Protein AF-A0A6U3SJL6-F1 (afdb_monomer_lite)

pLDDT: mean 82.09, std 15.85, range [42.62, 98.56]

Organism: NCBI:txid3111310

Sequence (159 aa):
VAAGWRTTNFIEYYFVNDNAKCVENCSIPGTYPEAEAACADLSTMPNGDCWGTEKNMGETPATDMACNADCYITEDIRNNFIALRRPSDGLLYAEYKTGDQTDGNVEFSSPDFNELFNTTEDPWHVNNLYSSADPALIQELHDELLTWFACSGDSCRSS

InterPro domains:
  IPR017850 Alkaline-phosphatase-like, core domain superfamily [SSF53649] (108-157)

Secondary structure (DSSP, 8-state):
--TT--S-EEEEE---S-EEEEEES------TTTS---EEE-SSSS-EEE-EEEESTTSPPPTT-S--EEEEEEE-TT-EEEEEEETTTTEEEEEEE---TTTSPPPTTS-SEEEEEETTT-TT--S--GGGS-HHHHHHHHHHHHHHHH--GGGGS--

Structure (mmCIF, N/CA/C/O backbone):
data_AF-A0A6U3SJL6-F1
#
_entry.id   AF-A0A6U3SJL6-F1
#
loop_
_atom_site.group_PDB
_atom_site.id
_atom_site.type_symbol
_atom_site.label_atom_id
_atom_site.label_alt_id
_atom_site.label_comp_id
_atom_site.label_asym_id
_atom_site.label_entity_id
_atom_site.label_seq_id
_atom_site.pdbx_PDB_ins_code
_atom_site.Cartn_x
_atom_site.Cartn_y
_atom_site.Cartn_z
_atom_site.occupancy
_atom_site.B_iso_or_equiv
_atom_site.auth_seq_id
_atom_site.auth_comp_id
_atom_site.auth_asym_id
_atom_site.auth_atom_id
_atom_site.pdbx_PDB_model_num
ATOM 1 N N . VAL A 1 1 ? -30.523 -10.534 7.085 1.00 47.84 1 VAL A N 1
ATOM 2 C CA . VAL A 1 1 ? -29.113 -10.097 7.190 1.00 47.84 1 VAL A CA 1
ATOM 3 C C . VAL A 1 1 ? -28.272 -11.356 7.101 1.00 47.84 1 VAL A C 1
ATOM 5 O O . VAL A 1 1 ? -28.522 -12.259 7.889 1.00 47.84 1 VAL A O 1
ATOM 8 N N . ALA A 1 2 ? -27.432 -11.511 6.076 1.00 45.00 2 ALA A N 1
ATOM 9 C CA . ALA A 1 2 ? -26.634 -12.727 5.928 1.00 45.00 2 ALA A CA 1
ATOM 10 C C . ALA A 1 2 ? -25.629 -12.802 7.087 1.00 45.00 2 ALA A C 1
ATOM 12 O O . ALA A 1 2 ? -24.788 -11.919 7.227 1.00 45.00 2 ALA A O 1
ATOM 13 N N . ALA A 1 3 ? -25.759 -13.815 7.943 1.00 51.06 3 ALA A N 1
ATOM 14 C CA . ALA A 1 3 ? -24.789 -14.084 8.994 1.00 51.06 3 ALA A CA 1
ATOM 15 C C . ALA A 1 3 ? -23.451 -14.476 8.344 1.00 51.06 3 ALA A C 1
ATOM 17 O O . ALA A 1 3 ? -23.425 -15.412 7.547 1.00 51.06 3 ALA A O 1
ATOM 18 N N . GLY A 1 4 ? -22.363 -13.769 8.668 1.00 63.50 4 GLY A N 1
ATOM 19 C CA . GLY A 1 4 ? -21.001 -14.227 8.360 1.00 63.50 4 GLY A CA 1
ATOM 20 C C . GLY A 1 4 ? -20.218 -13.484 7.272 1.00 63.50 4 GLY A C 1
ATOM 21 O O . GLY A 1 4 ? -19.218 -14.023 6.808 1.00 63.50 4 GLY A O 1
ATOM 22 N N . TRP A 1 5 ? -20.613 -12.275 6.858 1.00 65.44 5 TRP A N 1
ATOM 23 C CA . TRP A 1 5 ? -19.710 -11.431 6.060 1.00 65.44 5 TRP A CA 1
ATOM 24 C C . TRP A 1 5 ? -18.669 -10.774 6.967 1.00 65.44 5 TRP A C 1
ATOM 26 O O . TRP A 1 5 ? -19.023 -10.258 8.026 1.00 65.44 5 TRP A O 1
ATOM 36 N N . ARG A 1 6 ? -17.397 -10.801 6.551 1.00 72.19 6 ARG A N 1
ATOM 37 C CA . ARG A 1 6 ? -16.307 -10.143 7.278 1.00 72.19 6 ARG A CA 1
ATOM 38 C C . ARG A 1 6 ? -16.564 -8.637 7.336 1.00 72.19 6 ARG A C 1
ATOM 40 O O . ARG A 1 6 ? -16.789 -8.008 6.303 1.00 72.19 6 ARG A O 1
ATOM 47 N N . THR A 1 7 ? -16.539 -8.081 8.541 1.00 84.69 7 THR A N 1
ATOM 48 C CA . THR A 1 7 ? -16.663 -6.638 8.806 1.00 84.69 7 THR A CA 1
ATOM 49 C C . THR A 1 7 ? -15.356 -5.899 8.545 1.00 84.69 7 THR A C 1
ATOM 51 O O . THR A 1 7 ? -15.378 -4.712 8.234 1.00 84.69 7 THR A O 1
ATOM 54 N N . THR A 1 8 ? -14.246 -6.633 8.591 1.00 89.00 8 THR A N 1
ATOM 55 C CA . THR A 1 8 ? -12.893 -6.134 8.380 1.00 89.00 8 THR A CA 1
ATOM 56 C C . THR A 1 8 ? -12.162 -7.021 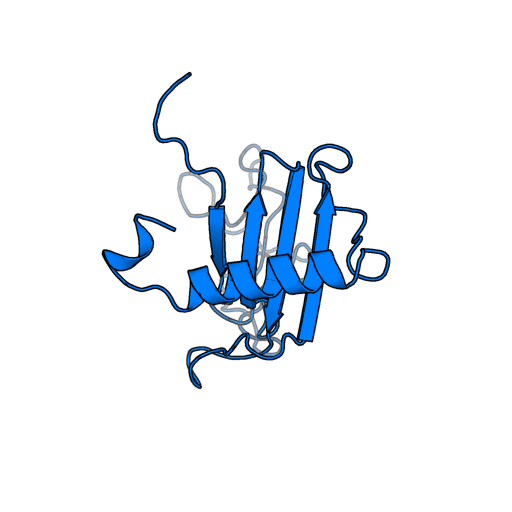7.375 1.00 89.00 8 THR A C 1
ATOM 58 O O . THR A 1 8 ? -12.301 -8.246 7.385 1.00 89.00 8 THR A O 1
ATOM 61 N N . ASN A 1 9 ? -11.385 -6.407 6.485 1.00 91.56 9 ASN A N 1
ATOM 62 C CA . ASN A 1 9 ? -10.509 -7.111 5.556 1.00 91.56 9 ASN A CA 1
ATOM 63 C C . ASN A 1 9 ? -9.068 -6.692 5.825 1.00 91.56 9 ASN A C 1
ATOM 65 O O . ASN A 1 9 ? -8.731 -5.521 5.664 1.00 91.56 9 ASN A O 1
ATOM 69 N N . PHE A 1 10 ? -8.251 -7.663 6.218 1.00 93.56 10 PHE A N 1
ATOM 70 C CA . PHE A 1 10 ? -6.805 -7.527 6.278 1.00 93.56 10 PHE A CA 1
ATOM 71 C C . PHE A 1 10 ? -6.206 -7.728 4.882 1.00 93.56 10 PHE A C 1
ATOM 73 O O . PHE A 1 10 ? -6.645 -8.612 4.139 1.00 93.56 10 PHE A O 1
ATOM 80 N N . ILE A 1 11 ? -5.234 -6.895 4.531 1.00 95.62 11 ILE A N 1
ATOM 81 C CA . ILE A 1 11 ? -4.510 -6.916 3.262 1.00 95.62 11 ILE A CA 1
ATOM 82 C C . ILE A 1 11 ? -3.023 -6.845 3.594 1.00 95.62 11 ILE A C 1
ATOM 84 O O . ILE A 1 11 ? -2.614 -6.058 4.440 1.00 95.62 11 ILE A O 1
ATOM 88 N N . GLU A 1 12 ? -2.229 -7.649 2.906 1.00 95.12 12 GLU A N 1
ATOM 89 C CA . GLU A 1 12 ? -0.781 -7.695 3.050 1.00 95.12 12 GLU A CA 1
ATOM 90 C C . GLU A 1 12 ? -0.165 -7.697 1.658 1.00 95.12 12 GLU A C 1
ATOM 92 O O . GLU A 1 12 ? -0.635 -8.403 0.758 1.00 95.12 12 GLU A O 1
ATOM 97 N N . TYR A 1 13 ? 0.868 -6.883 1.485 1.00 95.12 13 TYR A N 1
ATOM 98 C CA . TYR A 1 13 ? 1.606 -6.772 0.246 1.00 95.12 13 TYR A CA 1
ATOM 99 C C . TYR A 1 13 ? 3.094 -6.618 0.528 1.00 95.12 13 TYR A C 1
ATOM 101 O O . TYR A 1 13 ? 3.500 -5.812 1.367 1.00 95.12 13 TYR A O 1
ATOM 109 N N . TYR A 1 14 ? 3.896 -7.361 -0.224 1.00 94.25 14 TYR A N 1
ATOM 110 C CA . TYR A 1 14 ? 5.342 -7.215 -0.249 1.00 94.25 14 TYR A CA 1
ATOM 111 C C . TYR A 1 14 ? 5.769 -6.918 -1.670 1.00 94.25 14 TYR A C 1
ATOM 113 O O . TYR A 1 14 ? 5.257 -7.536 -2.610 1.00 94.25 14 TYR A O 1
ATOM 121 N N . PHE A 1 15 ? 6.716 -5.998 -1.817 1.00 90.25 15 PHE A N 1
ATOM 122 C CA . PHE A 1 15 ? 7.329 -5.777 -3.112 1.00 90.25 15 PHE A CA 1
ATOM 123 C C . PHE A 1 15 ? 7.965 -7.098 -3.578 1.00 90.25 15 PHE A C 1
ATOM 125 O O . PHE A 1 15 ? 8.508 -7.867 -2.783 1.00 90.25 15 PHE A O 1
ATOM 132 N N . VAL A 1 16 ? 7.866 -7.388 -4.873 1.00 82.44 16 VAL A N 1
ATOM 133 C CA . VAL A 1 16 ? 8.395 -8.643 -5.429 1.00 82.44 16 VAL A CA 1
ATOM 134 C C . VAL A 1 16 ? 9.830 -8.459 -5.908 1.00 82.44 16 VAL A C 1
ATOM 136 O O . VAL A 1 16 ? 10.675 -9.329 -5.711 1.00 82.44 16 VAL A O 1
ATOM 139 N N . ASN A 1 17 ? 10.085 -7.345 -6.592 1.00 78.81 17 ASN A N 1
ATOM 140 C CA . ASN A 1 17 ? 11.402 -6.917 -7.039 1.00 78.81 17 ASN A CA 1
ATOM 141 C C . ASN A 1 17 ? 11.354 -5.427 -7.404 1.00 78.81 17 ASN A C 1
ATOM 143 O O . ASN A 1 17 ? 10.292 -4.940 -7.802 1.00 78.81 17 ASN A O 1
ATOM 147 N N . ASP A 1 18 ? 12.497 -4.745 -7.365 1.00 75.19 18 ASP A N 1
ATOM 148 C CA . ASP A 1 18 ? 12.619 -3.398 -7.919 1.00 75.19 18 ASP A CA 1
ATOM 149 C C . ASP A 1 18 ? 12.204 -3.426 -9.394 1.00 75.19 18 ASP A C 1
ATOM 151 O O . ASP A 1 18 ? 12.762 -4.168 -10.214 1.00 75.19 18 ASP A O 1
ATOM 155 N N . ASN A 1 19 ? 11.197 -2.628 -9.743 1.00 72.31 19 ASN A N 1
ATOM 156 C CA . ASN A 1 19 ? 10.760 -2.510 -11.121 1.00 72.31 19 ASN A CA 1
ATOM 157 C C . ASN A 1 19 ? 10.330 -1.087 -11.474 1.00 72.31 19 ASN A C 1
ATOM 159 O O . ASN A 1 19 ? 9.629 -0.394 -10.737 1.00 72.31 19 ASN A O 1
ATOM 163 N N . ALA A 1 20 ? 10.751 -0.671 -12.662 1.00 76.06 20 ALA A N 1
ATOM 164 C CA . ALA A 1 20 ? 10.279 0.536 -13.314 1.00 76.06 20 ALA A CA 1
ATOM 165 C C . ALA A 1 20 ? 9.544 0.165 -14.599 1.00 76.06 20 ALA A C 1
ATOM 167 O O . ALA A 1 20 ? 9.868 -0.841 -15.241 1.00 76.06 20 ALA A O 1
ATOM 168 N N . LYS A 1 21 ? 8.565 0.982 -14.981 1.00 76.75 21 LYS A N 1
ATOM 169 C CA . LYS A 1 21 ? 7.878 0.900 -16.271 1.00 76.75 21 LYS A CA 1
ATOM 170 C C . LYS A 1 21 ? 8.293 2.073 -17.136 1.00 76.75 21 LYS A C 1
ATOM 172 O O . LYS A 1 21 ? 8.337 3.195 -16.651 1.00 76.75 21 LYS A O 1
ATOM 177 N N . CYS A 1 22 ? 8.571 1.796 -18.403 1.00 77.88 22 CYS A N 1
ATOM 178 C CA . CYS A 1 22 ? 8.917 2.798 -19.410 1.00 77.88 22 CYS A CA 1
ATOM 179 C C . CYS A 1 22 ? 7.836 2.836 -20.484 1.00 77.88 22 CYS A C 1
ATOM 181 O O . CYS A 1 22 ? 7.323 1.777 -20.855 1.00 77.88 22 CYS A O 1
ATOM 183 N N . VAL A 1 23 ? 7.534 4.023 -21.006 1.00 80.81 23 VAL A N 1
ATOM 184 C CA . VAL A 1 23 ? 6.448 4.228 -21.985 1.00 80.81 23 VAL A CA 1
ATOM 185 C C . VAL A 1 23 ? 6.904 4.881 -23.289 1.00 80.81 23 VAL A C 1
ATOM 187 O O . VAL A 1 23 ? 6.140 4.935 -24.248 1.00 80.81 23 VAL A O 1
ATOM 190 N N . GLU A 1 24 ? 8.156 5.341 -23.366 1.00 78.38 24 GLU A N 1
ATOM 191 C CA . GLU A 1 24 ? 8.711 5.973 -24.563 1.00 78.38 24 GLU A CA 1
ATOM 192 C C . GLU A 1 24 ? 9.870 5.180 -25.191 1.00 78.38 24 GLU A C 1
ATOM 194 O O . GLU A 1 24 ? 10.465 4.274 -24.598 1.00 78.38 24 GLU A O 1
ATOM 199 N N . ASN A 1 25 ? 10.209 5.569 -26.428 1.00 77.25 25 ASN A N 1
ATOM 200 C CA . ASN A 1 25 ? 11.260 4.976 -27.259 1.00 77.25 25 ASN A CA 1
ATOM 201 C C . ASN A 1 25 ? 11.087 3.463 -27.450 1.00 77.25 25 ASN A C 1
ATOM 203 O O . ASN A 1 25 ? 11.972 2.659 -27.139 1.00 77.25 25 ASN A O 1
ATOM 207 N N . CYS A 1 26 ? 9.905 3.089 -27.942 1.00 74.44 26 CYS A N 1
ATOM 208 C CA . CYS A 1 26 ? 9.502 1.701 -27.978 1.00 74.44 26 CYS A CA 1
ATOM 209 C C . CYS A 1 26 ? 9.977 0.940 -29.229 1.00 74.44 26 CYS A C 1
ATOM 211 O O . CYS A 1 26 ? 9.786 1.394 -30.358 1.00 74.44 26 CYS A O 1
ATOM 213 N N . SER A 1 27 ? 10.552 -0.250 -29.036 1.00 72.06 27 SER A N 1
ATOM 214 C CA . SER A 1 27 ? 10.701 -1.263 -30.080 1.00 72.06 27 SER A CA 1
ATOM 215 C C . SER A 1 27 ? 9.467 -2.170 -30.071 1.00 72.06 27 SER A C 1
ATOM 217 O O . SER A 1 27 ? 9.029 -2.609 -29.014 1.00 72.06 27 SER A O 1
ATOM 219 N N . ILE A 1 28 ? 8.853 -2.402 -31.235 1.00 63.84 28 ILE A N 1
ATOM 220 C CA . ILE A 1 28 ? 7.603 -3.173 -31.340 1.00 63.84 28 ILE A CA 1
ATOM 221 C C . ILE A 1 28 ? 7.846 -4.615 -30.851 1.00 63.84 28 ILE A C 1
ATOM 223 O O . ILE A 1 28 ? 8.586 -5.345 -31.520 1.00 63.84 28 ILE A O 1
ATOM 227 N N . PRO A 1 29 ? 7.225 -5.062 -29.744 1.00 59.00 29 PRO A N 1
ATOM 228 C CA . PRO A 1 29 ? 7.390 -6.416 -29.233 1.00 59.00 29 PRO A CA 1
ATOM 229 C C . PRO A 1 29 ? 6.261 -7.284 -29.761 1.00 59.00 29 PRO A C 1
ATOM 231 O O . PRO A 1 29 ? 5.098 -7.063 -29.424 1.00 59.00 29 PRO A O 1
ATOM 234 N N . GLY A 1 30 ? 6.616 -8.296 -30.550 1.00 60.75 30 GLY A N 1
ATOM 235 C CA . GLY A 1 30 ? 5.670 -9.322 -30.967 1.00 60.75 30 GLY A CA 1
ATOM 236 C C . GLY A 1 30 ? 4.425 -8.763 -31.661 1.00 60.75 30 GLY A C 1
ATOM 237 O O . GLY A 1 30 ? 4.335 -7.604 -32.061 1.00 60.75 30 GLY A O 1
ATOM 238 N N . THR A 1 31 ? 3.444 -9.618 -31.882 1.00 69.56 31 THR A N 1
ATOM 239 C CA . THR A 1 31 ? 2.134 -9.223 -32.393 1.00 69.56 31 THR A CA 1
ATOM 240 C C . THR A 1 31 ? 1.158 -10.190 -31.764 1.00 69.56 31 THR A C 1
ATOM 242 O O . THR A 1 31 ? 1.350 -11.395 -31.878 1.00 69.56 31 THR A O 1
ATOM 245 N N . TYR A 1 32 ? 0.188 -9.680 -31.014 1.00 66.25 32 TYR A N 1
ATOM 246 C CA . TYR A 1 32 ? -0.851 -10.532 -30.447 1.00 66.25 32 TYR A CA 1
ATOM 247 C C . TYR A 1 32 ? -1.830 -10.924 -31.566 1.00 66.25 32 TYR A C 1
ATOM 249 O O . TYR A 1 32 ? -2.238 -10.041 -32.320 1.00 66.25 32 TYR A O 1
ATOM 257 N N . PRO A 1 33 ? -2.286 -12.188 -31.647 1.00 76.62 33 PRO A N 1
ATOM 258 C CA . PRO A 1 33 ? -2.077 -13.285 -30.695 1.00 76.62 33 PRO A CA 1
ATOM 259 C C . PRO A 1 33 ? -0.849 -14.172 -30.960 1.00 76.62 33 PRO A C 1
ATOM 261 O O . PRO A 1 33 ? -0.664 -15.161 -30.253 1.00 76.62 33 PRO A O 1
ATOM 264 N N . GLU A 1 34 ? -0.031 -13.883 -31.971 1.00 77.31 34 GLU A N 1
ATOM 265 C CA . GLU A 1 34 ? 1.094 -14.734 -32.382 1.00 77.31 34 GLU A CA 1
ATOM 266 C C . GLU A 1 34 ? 2.272 -14.740 -31.392 1.00 77.31 34 GLU A C 1
ATOM 268 O O . GLU A 1 34 ? 3.021 -15.717 -31.334 1.00 77.31 34 GLU A O 1
ATOM 273 N N . ALA A 1 35 ? 2.437 -13.671 -30.613 1.00 71.38 35 ALA A N 1
ATOM 274 C CA . ALA A 1 35 ? 3.428 -13.528 -29.555 1.00 71.38 35 ALA A CA 1
ATOM 275 C C . ALA A 1 35 ? 2.920 -12.586 -28.452 1.00 71.38 35 ALA A C 1
ATOM 277 O O . ALA A 1 35 ? 2.006 -11.787 -28.670 1.00 71.38 35 ALA A O 1
ATOM 278 N N . GLU A 1 36 ? 3.531 -12.660 -27.267 1.00 65.00 36 GLU A N 1
ATOM 279 C CA . GLU A 1 36 ? 3.291 -11.670 -26.219 1.00 65.00 36 GLU A CA 1
ATOM 280 C C . GLU A 1 36 ? 3.667 -10.281 -26.734 1.00 65.00 36 GLU A C 1
ATOM 282 O O . GLU A 1 36 ? 4.787 -10.040 -27.183 1.00 65.00 36 GLU A O 1
ATOM 287 N N . ALA A 1 37 ? 2.701 -9.373 -26.671 1.00 66.56 37 ALA A N 1
ATOM 288 C CA . ALA A 1 37 ? 2.925 -7.966 -26.898 1.00 66.56 37 ALA A CA 1
ATOM 289 C C . ALA A 1 37 ? 2.797 -7.287 -25.545 1.00 66.56 37 ALA A C 1
ATOM 291 O O . ALA A 1 37 ? 1.727 -7.310 -24.937 1.00 66.56 37 ALA A O 1
ATOM 292 N N . ALA A 1 38 ? 3.891 -6.718 -25.051 1.00 73.31 38 ALA A N 1
ATOM 293 C CA . ALA A 1 38 ? 3.904 -5.933 -23.824 1.00 73.31 38 ALA A CA 1
ATOM 294 C C . ALA A 1 38 ? 3.216 -4.576 -24.062 1.00 73.31 38 ALA A C 1
ATOM 296 O O . ALA A 1 38 ? 3.832 -3.537 -23.877 1.00 73.31 38 ALA A O 1
ATOM 297 N N . CYS A 1 39 ? 1.973 -4.574 -24.551 1.00 73.50 39 CYS A N 1
ATOM 298 C CA . CYS A 1 39 ? 1.272 -3.392 -25.039 1.00 73.50 39 CYS A CA 1
ATOM 299 C C . CYS A 1 39 ? -0.185 -3.351 -24.584 1.00 73.50 39 CYS A C 1
ATOM 301 O O . CYS A 1 39 ? -0.849 -4.384 -24.512 1.00 73.50 39 CYS A O 1
ATOM 303 N N . ALA A 1 40 ? -0.662 -2.151 -24.241 1.00 75.12 40 ALA A N 1
ATOM 304 C CA . ALA A 1 40 ? -2.024 -1.917 -23.775 1.00 75.12 40 ALA A CA 1
ATOM 305 C C . ALA A 1 40 ? -3.033 -1.840 -24.928 1.00 75.12 40 ALA A C 1
ATOM 307 O O . ALA A 1 40 ? -4.180 -2.253 -24.747 1.00 75.12 40 ALA A O 1
ATOM 308 N N . ASP A 1 41 ? -2.620 -1.363 -26.107 1.00 74.38 41 ASP A N 1
ATOM 309 C CA . ASP A 1 41 ? -3.463 -1.349 -27.299 1.00 74.38 41 ASP A CA 1
ATOM 310 C C . ASP A 1 41 ? -3.111 -2.509 -28.240 1.00 74.38 41 ASP A C 1
ATOM 312 O O . ASP A 1 41 ? -2.131 -2.487 -28.983 1.00 74.38 41 ASP A O 1
ATOM 316 N N . LEU A 1 42 ? -3.963 -3.535 -28.224 1.00 75.06 42 LEU A N 1
ATOM 317 C CA . LEU A 1 42 ? -3.880 -4.695 -29.120 1.00 75.06 42 LEU A CA 1
ATOM 318 C C . LEU A 1 42 ? -4.753 -4.534 -30.381 1.00 75.06 42 LEU A C 1
ATOM 320 O O . LEU A 1 42 ? -4.933 -5.490 -31.133 1.00 75.06 42 LEU A O 1
ATOM 324 N N . SER A 1 43 ? -5.383 -3.369 -30.574 1.00 71.06 43 SER A N 1
ATOM 325 C CA . SER A 1 43 ? -6.336 -3.120 -31.667 1.00 71.06 43 SER A CA 1
ATOM 326 C C . SER A 1 43 ? -5.698 -2.497 -32.912 1.00 71.06 43 SER A C 1
ATOM 328 O O . SER A 1 43 ? -6.321 -2.460 -33.978 1.00 71.06 43 SER A O 1
ATOM 330 N N . THR A 1 44 ? -4.451 -2.040 -32.798 1.00 68.31 44 THR A N 1
ATOM 331 C CA . THR A 1 44 ? -3.645 -1.469 -33.878 1.00 68.31 44 THR A CA 1
ATOM 332 C C . THR A 1 44 ? -2.562 -2.452 -34.331 1.00 68.31 44 THR A C 1
ATOM 334 O O . THR A 1 44 ? -2.097 -3.280 -33.559 1.00 68.31 44 THR A O 1
ATOM 337 N N . MET A 1 45 ? -2.193 -2.413 -35.618 1.00 64.50 45 MET A N 1
ATOM 338 C CA . MET A 1 45 ? -1.132 -3.259 -36.184 1.00 64.50 45 MET A CA 1
ATOM 339 C C . MET A 1 45 ? 0.013 -2.381 -36.706 1.00 64.50 45 MET A C 1
ATOM 341 O O . MET A 1 45 ? -0.206 -1.642 -37.674 1.00 64.50 45 MET A O 1
ATOM 345 N N . PRO A 1 46 ? 1.231 -2.484 -36.141 1.00 65.12 46 PRO A N 1
ATOM 346 C CA . PRO A 1 46 ? 1.583 -3.258 -34.939 1.00 65.12 46 PRO A CA 1
ATOM 347 C C . PRO A 1 46 ? 0.928 -2.695 -33.660 1.00 65.12 46 PRO A C 1
ATOM 349 O O . PRO A 1 46 ? 0.558 -1.523 -33.654 1.00 65.12 46 PRO A O 1
ATOM 352 N N . ASN A 1 47 ? 0.806 -3.530 -32.615 1.00 70.25 47 ASN A N 1
ATOM 353 C CA . ASN A 1 47 ? 0.230 -3.161 -31.311 1.00 70.25 47 ASN A CA 1
ATOM 354 C C . ASN A 1 47 ? 0.830 -1.844 -30.776 1.00 70.25 47 ASN A C 1
ATOM 356 O O . ASN A 1 47 ? 2.034 -1.612 -30.914 1.00 70.25 47 ASN A O 1
ATOM 360 N N . GLY A 1 48 ? -0.007 -0.996 -30.174 1.00 70.19 48 GLY A N 1
ATOM 361 C CA . GLY A 1 48 ? 0.330 0.341 -29.672 1.00 70.19 48 GLY A CA 1
ATOM 362 C C . GLY A 1 48 ? 0.328 0.442 -28.142 1.00 70.19 48 GLY A C 1
ATOM 363 O O . GLY A 1 48 ? -0.111 -0.470 -27.446 1.00 70.19 48 GLY A O 1
ATOM 364 N N . ASP A 1 49 ? 0.815 1.564 -27.606 1.00 74.56 49 ASP A N 1
ATOM 365 C CA . ASP A 1 49 ? 0.868 1.845 -26.159 1.00 74.56 49 ASP A CA 1
ATOM 366 C C . ASP A 1 49 ? 1.605 0.757 -25.356 1.00 74.56 49 ASP A C 1
ATOM 368 O O . ASP A 1 49 ? 1.055 0.097 -24.468 1.00 74.56 49 ASP A O 1
ATOM 372 N N . CYS A 1 50 ? 2.865 0.526 -25.729 1.00 74.25 50 CYS A N 1
ATOM 373 C CA . CYS A 1 50 ? 3.705 -0.510 -25.144 1.00 74.25 50 CYS A CA 1
ATOM 374 C C . CYS A 1 50 ? 4.367 -0.101 -23.820 1.00 74.25 50 CYS A C 1
ATOM 376 O O . CYS A 1 50 ? 4.559 1.077 -23.536 1.00 74.25 50 CYS A O 1
ATOM 378 N N . TRP A 1 51 ? 4.731 -1.102 -23.020 1.00 74.38 51 TRP A N 1
ATOM 379 C CA . TRP A 1 51 ? 5.402 -0.978 -21.734 1.00 74.38 51 TRP A CA 1
ATOM 380 C C . TRP A 1 51 ? 6.735 -1.711 -21.770 1.00 74.38 51 TRP A C 1
ATOM 382 O O . TRP A 1 51 ? 6.801 -2.912 -22.035 1.00 74.38 51 TRP A O 1
ATOM 392 N N . GLY A 1 52 ? 7.802 -0.998 -21.438 1.00 70.25 52 GLY A N 1
ATOM 393 C CA . GLY A 1 52 ? 9.088 -1.588 -21.092 1.00 70.25 52 GLY A CA 1
ATOM 394 C C . GLY A 1 52 ? 9.219 -1.822 -19.591 1.00 70.25 52 GLY A C 1
ATOM 395 O O . GLY A 1 52 ? 8.459 -1.277 -18.792 1.00 70.25 52 GLY A O 1
ATOM 396 N N . THR A 1 53 ? 10.224 -2.598 -19.201 1.00 59.78 53 THR A N 1
ATOM 397 C CA . THR A 1 53 ? 10.731 -2.656 -17.833 1.00 59.78 53 THR A CA 1
ATOM 398 C C . THR A 1 53 ? 12.199 -2.271 -17.869 1.00 59.78 53 THR A C 1
ATOM 400 O O . THR A 1 53 ? 12.920 -2.718 -18.753 1.00 59.78 53 THR A O 1
ATOM 403 N N . GLU A 1 54 ? 12.688 -1.486 -16.921 1.00 57.19 54 GLU A N 1
ATOM 404 C CA . GLU A 1 54 ? 14.123 -1.538 -16.646 1.00 57.19 54 GLU A CA 1
ATOM 405 C C . GLU A 1 54 ? 14.355 -2.744 -15.745 1.00 57.19 54 GLU A C 1
ATOM 407 O O . GLU A 1 54 ? 13.726 -2.874 -14.692 1.00 57.19 54 GLU A O 1
ATOM 412 N N . LYS A 1 55 ? 15.221 -3.667 -16.170 1.00 51.25 55 LYS A N 1
ATOM 413 C CA . LYS A 1 55 ? 15.702 -4.697 -15.258 1.00 51.25 55 LYS A CA 1
ATOM 414 C C . LYS A 1 55 ? 16.732 -4.016 -14.368 1.00 51.25 55 LYS A C 1
ATOM 416 O O . LYS A 1 55 ? 17.844 -3.820 -14.827 1.00 51.25 55 LYS A O 1
ATOM 421 N N . ASN A 1 56 ? 16.353 -3.698 -13.130 1.00 50.84 56 ASN A N 1
ATOM 422 C CA . ASN A 1 56 ? 17.175 -3.014 -12.127 1.00 50.84 56 ASN A CA 1
ATOM 423 C C . ASN A 1 56 ? 17.500 -1.560 -12.520 1.00 50.84 56 ASN A C 1
ATOM 425 O O . ASN A 1 56 ? 17.954 -1.308 -13.631 1.00 50.84 56 ASN A O 1
ATOM 429 N N . MET A 1 57 ? 17.297 -0.603 -11.606 1.00 51.06 57 MET A N 1
ATOM 430 C CA . MET A 1 57 ? 17.589 0.833 -11.784 1.00 51.06 57 MET A CA 1
ATOM 431 C C . MET A 1 57 ? 19.074 1.099 -12.137 1.00 51.06 57 MET A C 1
ATOM 433 O O . MET A 1 57 ? 19.860 1.520 -11.288 1.00 51.06 57 MET A O 1
ATOM 437 N N . GLY A 1 58 ? 19.489 0.824 -13.377 1.00 48.25 58 GLY A N 1
ATOM 438 C CA . GLY A 1 58 ? 20.874 0.938 -13.840 1.00 48.25 58 GLY A CA 1
ATOM 439 C C . GLY A 1 58 ? 21.455 -0.258 -14.606 1.00 48.25 58 GLY A C 1
ATOM 440 O O . GLY A 1 58 ? 22.600 -0.150 -15.048 1.00 48.25 58 GLY A O 1
ATOM 441 N N . GLU A 1 59 ? 20.731 -1.364 -14.817 1.00 45.59 59 GLU A N 1
ATOM 442 C CA . GLU A 1 59 ? 21.161 -2.409 -15.761 1.00 45.59 59 GLU A CA 1
ATOM 443 C C . GLU A 1 59 ? 20.355 -2.319 -17.061 1.00 45.59 59 GLU A C 1
ATOM 445 O O . GLU A 1 59 ? 19.148 -2.090 -17.079 1.00 45.59 59 GLU A O 1
ATOM 450 N N . THR A 1 60 ? 21.056 -2.438 -18.190 1.00 44.38 60 THR A N 1
ATOM 451 C CA . THR A 1 60 ? 20.443 -2.320 -19.515 1.00 44.38 60 THR A CA 1
ATOM 452 C C . THR A 1 60 ? 19.331 -3.365 -19.651 1.00 44.38 60 THR A C 1
ATOM 454 O O . THR A 1 60 ? 19.582 -4.532 -19.329 1.00 44.38 60 THR A O 1
ATOM 457 N N . PRO A 1 61 ? 18.129 -2.987 -20.133 1.00 45.53 61 PRO A N 1
ATOM 458 C CA . PRO A 1 61 ? 17.044 -3.932 -20.337 1.00 45.53 61 PRO A CA 1
ATOM 459 C C . PRO A 1 61 ? 17.531 -5.127 -21.157 1.00 45.53 61 PRO A C 1
ATOM 461 O O . PRO A 1 61 ? 18.350 -4.967 -22.071 1.00 45.53 61 PRO A O 1
ATOM 464 N N . ALA A 1 62 ? 17.038 -6.324 -20.829 1.00 42.62 62 ALA A N 1
ATOM 465 C CA . ALA A 1 62 ? 17.240 -7.477 -21.692 1.00 42.62 62 ALA A CA 1
ATOM 466 C C . ALA A 1 62 ? 16.846 -7.088 -23.131 1.00 42.62 62 ALA A C 1
ATOM 468 O O . ALA A 1 62 ? 15.978 -6.253 -23.370 1.00 42.62 62 ALA A O 1
ATOM 469 N N . THR A 1 63 ? 17.584 -7.580 -24.115 1.00 45.91 63 THR A N 1
ATOM 470 C CA . THR A 1 63 ? 17.568 -7.096 -25.507 1.00 45.91 63 THR A CA 1
ATOM 471 C C . THR A 1 63 ? 16.242 -7.319 -26.269 1.00 45.91 63 THR A C 1
ATOM 473 O O . THR A 1 63 ? 16.220 -7.245 -27.493 1.00 45.91 63 THR A O 1
ATOM 476 N N . ASP A 1 64 ? 15.156 -7.612 -25.561 1.00 50.97 64 ASP A N 1
ATOM 477 C CA . ASP A 1 64 ? 13.789 -7.914 -25.986 1.00 50.97 64 ASP A CA 1
ATOM 478 C C . ASP A 1 64 ? 12.746 -6.892 -25.470 1.00 50.97 64 ASP A C 1
ATOM 480 O O . ASP A 1 64 ? 11.542 -7.092 -25.628 1.00 50.97 64 ASP A O 1
ATOM 484 N N . MET A 1 65 ? 13.189 -5.786 -24.864 1.00 60.56 65 MET A N 1
ATOM 485 C CA . MET A 1 65 ? 12.320 -4.851 -24.142 1.00 60.56 65 MET A CA 1
ATOM 486 C C . MET A 1 65 ? 11.644 -3.795 -25.025 1.00 60.56 65 MET A C 1
ATOM 488 O O . MET A 1 65 ? 12.266 -3.113 -25.843 1.00 60.56 65 MET A O 1
ATOM 492 N N . ALA A 1 66 ? 10.342 -3.633 -24.784 1.00 66.44 66 ALA A N 1
ATOM 493 C CA . ALA A 1 66 ? 9.435 -2.844 -25.597 1.00 66.44 66 ALA A CA 1
ATOM 494 C C . ALA A 1 66 ? 9.680 -1.344 -25.572 1.00 66.44 66 ALA A C 1
ATOM 496 O O . ALA A 1 66 ? 9.459 -0.749 -26.601 1.00 66.44 66 ALA A O 1
ATOM 497 N N . CYS A 1 67 ? 10.091 -0.737 -24.457 1.00 75.75 67 CYS A N 1
ATOM 498 C CA . CYS A 1 67 ? 10.270 0.714 -24.279 1.00 75.75 67 CYS A CA 1
ATOM 499 C C . CYS A 1 67 ? 11.414 0.973 -23.288 1.00 75.75 67 CYS A C 1
ATOM 501 O O . CYS A 1 67 ? 11.676 0.124 -22.435 1.00 75.75 67 CYS A O 1
ATOM 503 N N . ASN A 1 68 ? 12.116 2.105 -23.392 1.00 77.25 68 ASN A N 1
ATOM 504 C CA . ASN A 1 68 ? 13.299 2.385 -22.556 1.00 77.25 68 ASN A CA 1
ATOM 505 C C . ASN A 1 68 ? 13.530 3.872 -22.225 1.00 77.25 68 ASN A C 1
ATOM 507 O O . ASN A 1 68 ? 14.597 4.229 -21.730 1.00 77.25 68 ASN A O 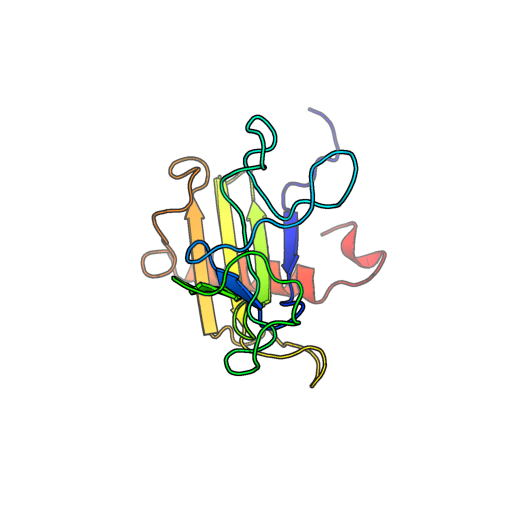1
ATOM 511 N N . ALA A 1 69 ? 12.564 4.739 -22.520 1.00 77.62 69 ALA A N 1
ATOM 512 C CA . ALA A 1 69 ? 12.571 6.137 -22.109 1.00 77.62 69 ALA A CA 1
ATOM 513 C C . ALA A 1 69 ? 11.295 6.465 -21.321 1.00 77.62 69 ALA A C 1
ATOM 515 O O . ALA A 1 69 ? 10.329 5.698 -21.349 1.00 77.62 69 ALA A O 1
ATOM 516 N N . ASP A 1 70 ? 11.323 7.600 -20.617 1.00 81.62 70 ASP A N 1
ATOM 517 C CA . ASP A 1 70 ? 10.262 8.048 -19.706 1.00 81.62 70 ASP A CA 1
ATOM 518 C C . ASP A 1 70 ? 9.843 6.948 -18.718 1.00 81.62 70 ASP A C 1
ATOM 520 O O . ASP A 1 70 ? 8.718 6.445 -18.711 1.00 81.62 70 ASP A O 1
ATOM 524 N N . CYS A 1 71 ? 10.824 6.487 -17.944 1.00 79.81 71 CYS A N 1
ATOM 525 C CA . CYS A 1 71 ? 10.637 5.410 -16.989 1.00 79.81 71 CYS A CA 1
ATOM 526 C C . CYS A 1 71 ? 10.242 5.962 -15.617 1.00 79.81 71 CYS A C 1
ATOM 528 O O . CYS A 1 71 ? 10.837 6.925 -15.127 1.00 79.81 71 CYS A O 1
ATOM 530 N N . TYR A 1 72 ? 9.287 5.309 -14.964 1.00 78.75 72 TYR A N 1
ATOM 531 C CA . TYR A 1 72 ? 8.904 5.591 -13.586 1.00 78.75 72 TYR A CA 1
ATOM 532 C C . TYR A 1 72 ? 8.913 4.308 -12.758 1.00 78.75 72 TYR A C 1
ATOM 534 O O . TYR A 1 72 ? 8.547 3.232 -13.232 1.00 78.75 72 TYR A O 1
ATOM 542 N N . ILE A 1 73 ? 9.360 4.425 -11.509 1.00 79.81 73 ILE A N 1
ATOM 543 C CA . ILE A 1 73 ? 9.410 3.306 -10.565 1.00 79.81 73 ILE A CA 1
ATOM 544 C C . ILE A 1 73 ? 7.972 2.927 -10.213 1.00 79.81 73 ILE A C 1
ATOM 546 O O . ILE A 1 73 ? 7.200 3.777 -9.765 1.00 79.81 73 ILE A O 1
ATOM 550 N N . THR A 1 74 ? 7.612 1.667 -10.437 1.00 78.88 74 THR A N 1
ATOM 551 C CA . THR A 1 74 ? 6.320 1.113 -10.017 1.00 78.88 74 THR A CA 1
ATOM 552 C C . THR A 1 74 ? 6.430 0.352 -8.711 1.00 78.88 74 THR A C 1
ATOM 554 O O . THR A 1 74 ? 5.468 0.341 -7.949 1.00 78.88 74 THR A O 1
ATOM 557 N N . GLU A 1 75 ? 7.591 -0.238 -8.428 1.00 82.81 75 GLU A N 1
ATOM 558 C CA . GLU A 1 75 ? 7.867 -0.923 -7.170 1.00 82.81 75 GLU A CA 1
ATOM 559 C C . GLU A 1 75 ? 9.322 -0.746 -6.762 1.00 82.81 75 GLU A C 1
ATOM 561 O O . GLU A 1 75 ? 10.229 -0.799 -7.594 1.00 82.81 75 GLU A O 1
ATOM 566 N N . ASP A 1 76 ? 9.519 -0.583 -5.462 1.00 87.06 76 ASP A N 1
ATOM 567 C CA . ASP A 1 76 ? 10.811 -0.685 -4.806 1.00 87.06 76 ASP A CA 1
ATOM 568 C C . ASP A 1 76 ? 10.623 -1.203 -3.375 1.00 87.06 76 ASP A C 1
ATOM 570 O O . ASP A 1 76 ? 9.494 -1.434 -2.927 1.00 87.06 76 ASP A O 1
ATOM 574 N N . ILE A 1 77 ? 11.730 -1.330 -2.643 1.00 92.06 77 ILE A N 1
ATOM 575 C CA . ILE A 1 77 ? 11.771 -1.812 -1.256 1.00 92.06 77 ILE A CA 1
ATOM 576 C C . ILE A 1 77 ? 10.872 -1.058 -0.259 1.00 92.06 77 ILE A C 1
ATOM 578 O O . ILE A 1 77 ? 10.739 -1.500 0.878 1.00 92.06 77 ILE A O 1
ATOM 582 N N . ARG A 1 78 ? 10.284 0.087 -0.621 1.00 92.88 78 ARG A N 1
ATOM 583 C CA . ARG A 1 78 ? 9.357 0.872 0.213 1.00 92.88 78 ARG A CA 1
ATOM 584 C C . ARG A 1 78 ? 7.895 0.481 -0.004 1.00 92.88 78 ARG A C 1
ATOM 586 O O . ARG A 1 78 ? 7.048 0.879 0.789 1.00 92.88 78 ARG A O 1
ATOM 593 N N . ASN A 1 79 ? 7.589 -0.288 -1.051 1.00 91.81 79 ASN A N 1
ATOM 594 C CA . ASN A 1 79 ? 6.230 -0.689 -1.413 1.00 91.81 79 ASN A CA 1
ATOM 595 C C . ASN A 1 79 ? 5.778 -1.976 -0.697 1.00 91.81 79 ASN A C 1
ATOM 597 O O . ASN A 1 79 ? 5.099 -2.807 -1.289 1.00 91.81 79 ASN A O 1
ATOM 601 N N . ASN A 1 80 ? 6.165 -2.170 0.567 1.00 95.94 80 ASN A N 1
ATOM 602 C CA . ASN A 1 80 ? 5.562 -3.200 1.415 1.00 95.94 80 ASN A CA 1
ATOM 603 C C . ASN A 1 80 ? 4.538 -2.542 2.324 1.00 95.94 80 ASN A C 1
ATOM 605 O O . ASN A 1 80 ? 4.843 -1.513 2.934 1.00 95.94 80 AS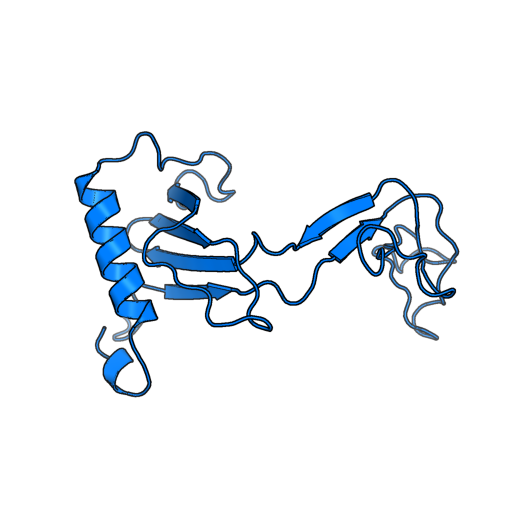N A O 1
ATOM 609 N N . PHE A 1 81 ? 3.366 -3.151 2.471 1.00 97.56 81 PHE A N 1
ATOM 610 C CA . PHE A 1 81 ? 2.358 -2.652 3.392 1.00 97.56 81 PHE A CA 1
ATOM 611 C C . PHE A 1 81 ? 1.494 -3.750 3.997 1.00 97.56 81 PHE A C 1
ATOM 613 O O . PHE A 1 81 ? 1.239 -4.795 3.397 1.00 97.56 81 PHE A O 1
ATOM 620 N N . ILE A 1 82 ? 0.969 -3.438 5.174 1.00 97.88 82 ILE A N 1
ATOM 621 C CA . ILE A 1 82 ? -0.216 -4.084 5.727 1.00 97.88 82 ILE A CA 1
ATOM 622 C C . ILE A 1 82 ? -1.342 -3.060 5.793 1.00 97.88 82 ILE A C 1
ATOM 624 O O . ILE A 1 82 ? -1.106 -1.874 6.020 1.00 97.88 82 ILE A O 1
ATOM 628 N N . ALA A 1 83 ? -2.575 -3.497 5.558 1.00 98.06 83 ALA A N 1
ATOM 629 C CA . ALA A 1 83 ? -3.725 -2.610 5.562 1.00 98.06 83 ALA A CA 1
ATOM 630 C C . ALA A 1 83 ? -4.988 -3.261 6.122 1.00 98.06 83 ALA A C 1
ATOM 632 O O . ALA A 1 83 ? -5.206 -4.473 6.051 1.00 98.06 83 ALA A O 1
ATOM 633 N N . LEU A 1 84 ? -5.850 -2.399 6.647 1.00 96.38 84 LEU A N 1
ATOM 634 C CA . LEU A 1 84 ? -7.145 -2.706 7.214 1.00 96.38 84 LEU A CA 1
ATOM 635 C C . LEU A 1 84 ? -8.227 -1.959 6.435 1.00 96.38 84 LEU A C 1
ATOM 637 O O . LEU A 1 84 ? -8.242 -0.729 6.398 1.00 96.38 84 LEU A O 1
ATOM 641 N N . ARG A 1 85 ? -9.181 -2.687 5.855 1.00 95.81 85 ARG A N 1
ATOM 642 C CA . ARG A 1 85 ? -10.397 -2.093 5.287 1.00 95.81 85 ARG A CA 1
ATOM 643 C C . ARG A 1 85 ? -11.603 -2.445 6.148 1.00 95.81 85 ARG A C 1
ATOM 645 O O . ARG A 1 85 ? -11.937 -3.625 6.264 1.00 95.81 85 ARG A O 1
ATOM 652 N N . ARG A 1 86 ? -12.292 -1.424 6.668 1.00 93.81 86 ARG A N 1
ATOM 653 C CA . ARG A 1 86 ? -13.522 -1.516 7.477 1.00 93.81 86 ARG A CA 1
ATOM 654 C C . ARG A 1 86 ? -14.700 -0.893 6.717 1.00 93.81 86 ARG A C 1
ATOM 656 O O . ARG A 1 86 ? -14.991 0.291 6.894 1.00 93.81 86 ARG A O 1
ATOM 663 N N . PRO A 1 87 ? -15.402 -1.652 5.847 1.00 90.25 87 PRO A N 1
ATOM 664 C CA . PRO A 1 87 ? -16.482 -1.108 5.026 1.00 90.25 87 PRO A CA 1
ATOM 665 C C . PRO A 1 87 ? -17.660 -0.538 5.820 1.00 90.25 87 PRO A C 1
ATOM 667 O O . PRO A 1 87 ? -18.336 0.349 5.312 1.00 90.25 87 PRO A O 1
ATOM 670 N N . SER A 1 88 ? -17.917 -1.024 7.041 1.00 88.31 88 SER A N 1
ATOM 671 C CA . SER A 1 88 ? -18.979 -0.478 7.903 1.00 88.31 88 SER A CA 1
ATOM 672 C C . SER A 1 88 ? -18.747 0.987 8.258 1.00 88.31 88 SER A C 1
ATOM 674 O O . SER A 1 88 ? -19.707 1.746 8.370 1.00 88.31 88 SER A O 1
ATOM 676 N N . ASP A 1 89 ? -17.477 1.365 8.382 1.00 90.75 89 ASP A N 1
ATOM 677 C CA . ASP A 1 89 ? -17.042 2.685 8.837 1.00 90.75 89 ASP A CA 1
ATOM 678 C C . ASP A 1 89 ? -16.514 3.518 7.662 1.00 90.75 89 ASP A C 1
ATOM 680 O O . ASP A 1 89 ? -16.142 4.677 7.816 1.00 90.75 89 ASP A O 1
ATOM 684 N N . GLY A 1 90 ? -16.468 2.917 6.468 1.00 95.00 90 GLY A N 1
ATOM 685 C CA . GLY A 1 90 ? -15.892 3.513 5.275 1.00 95.00 90 GLY A CA 1
ATOM 686 C C . GLY A 1 90 ? -14.375 3.666 5.336 1.00 95.00 90 GLY A C 1
ATOM 687 O O . GLY A 1 90 ? -13.842 4.383 4.504 1.00 95.00 90 GLY A O 1
ATOM 688 N N . LEU A 1 91 ? -13.661 3.026 6.262 1.00 97.12 91 LEU A N 1
ATOM 689 C CA . LEU A 1 91 ? -12.234 3.286 6.470 1.00 97.12 91 LEU A CA 1
ATOM 690 C C . LEU A 1 91 ? -11.324 2.326 5.695 1.00 97.12 91 LEU A C 1
ATOM 692 O O . LEU A 1 91 ? -11.594 1.124 5.595 1.00 97.12 91 LEU A O 1
ATOM 696 N N . LEU A 1 92 ? -10.218 2.871 5.194 1.00 98.00 92 LEU A N 1
ATOM 697 C CA . LEU A 1 92 ? -9.031 2.140 4.754 1.00 98.00 92 LEU A CA 1
ATOM 698 C C . LEU A 1 92 ? -7.817 2.739 5.464 1.00 98.00 92 LEU A C 1
ATOM 700 O O . LEU A 1 92 ? -7.553 3.927 5.303 1.00 98.00 92 LEU A O 1
ATOM 704 N N . TYR A 1 93 ? -7.101 1.924 6.229 1.00 98.38 93 TYR A N 1
ATOM 705 C CA . TYR A 1 93 ? -5.881 2.299 6.936 1.00 98.38 93 TYR A CA 1
ATOM 706 C C . TYR A 1 93 ? -4.729 1.410 6.476 1.00 98.38 93 TYR A C 1
ATOM 708 O O . TYR A 1 93 ? -4.908 0.197 6.418 1.00 98.38 93 TYR A O 1
ATOM 716 N N . ALA A 1 94 ? -3.580 1.986 6.134 1.00 98.50 94 ALA A N 1
ATOM 717 C CA . ALA A 1 94 ? -2.414 1.253 5.652 1.00 98.50 94 ALA A CA 1
ATOM 718 C C . ALA A 1 94 ? -1.128 1.734 6.327 1.00 98.50 94 ALA A C 1
ATOM 720 O O . ALA A 1 94 ? -0.956 2.925 6.593 1.00 98.50 94 ALA A O 1
ATOM 721 N N . GLU A 1 95 ? -0.219 0.795 6.560 1.00 98.56 95 GLU A N 1
ATOM 722 C CA . GLU A 1 95 ? 1.093 1.008 7.159 1.00 98.56 95 GLU A CA 1
ATOM 723 C C . GLU A 1 95 ? 2.168 0.473 6.226 1.00 98.56 95 GLU A C 1
ATOM 725 O O . GLU A 1 95 ? 2.173 -0.713 5.897 1.00 98.56 95 GLU A O 1
ATOM 730 N N . TYR A 1 96 ? 3.077 1.348 5.808 1.00 98.12 96 TYR A N 1
ATOM 731 C CA . TYR A 1 96 ? 4.131 1.032 4.854 1.00 98.12 96 TYR A CA 1
ATOM 732 C C . TYR A 1 96 ? 5.465 0.853 5.559 1.00 98.12 96 TYR A C 1
ATOM 734 O O . TYR A 1 96 ? 5.801 1.597 6.489 1.00 98.12 96 TYR A O 1
ATOM 742 N N . LYS A 1 97 ? 6.259 -0.107 5.081 1.00 97.44 97 LYS A N 1
ATOM 743 C CA . LYS A 1 97 ? 7.585 -0.375 5.627 1.00 97.44 97 LYS A CA 1
ATOM 744 C C . LYS A 1 97 ? 8.618 -0.651 4.546 1.00 97.44 97 LYS A C 1
ATOM 746 O O . LYS A 1 97 ? 8.427 -1.486 3.666 1.00 97.44 97 LYS A O 1
ATOM 751 N N . THR A 1 98 ? 9.759 0.013 4.677 1.00 96.00 98 THR A N 1
ATOM 752 C CA . THR A 1 98 ? 10.947 -0.258 3.877 1.00 96.00 98 THR A CA 1
ATOM 753 C C . THR A 1 98 ? 11.602 -1.557 4.331 1.00 96.00 98 THR A C 1
ATOM 755 O O . THR A 1 98 ? 11.926 -1.708 5.512 1.00 96.00 98 THR A O 1
ATOM 758 N N . GLY A 1 99 ? 11.847 -2.475 3.402 1.00 94.06 99 GLY A N 1
ATOM 759 C CA . GLY A 1 99 ? 12.565 -3.720 3.665 1.00 94.06 99 GLY A CA 1
ATOM 760 C C . GLY A 1 99 ? 12.441 -4.709 2.514 1.00 94.06 99 GLY A C 1
ATOM 761 O O . GLY A 1 99 ? 11.578 -4.529 1.664 1.00 94.06 99 GLY A O 1
ATOM 762 N N . ASP A 1 100 ? 13.292 -5.736 2.515 1.00 92.38 100 ASP A N 1
ATOM 763 C CA . ASP A 1 100 ? 13.380 -6.781 1.490 1.00 92.38 100 ASP A CA 1
ATOM 764 C C . ASP A 1 100 ? 13.248 -8.174 2.105 1.00 92.38 100 ASP A C 1
ATOM 766 O O . ASP A 1 100 ? 14.040 -8.563 2.962 1.00 92.38 100 ASP A O 1
ATOM 770 N N . GLN A 1 101 ? 12.238 -8.929 1.650 1.00 89.62 101 GLN A N 1
ATOM 771 C CA . GLN A 1 101 ? 11.963 -10.288 2.124 1.00 89.62 101 GLN A CA 1
ATOM 772 C C . GLN A 1 101 ? 13.081 -11.286 1.802 1.00 89.62 101 GLN A C 1
ATOM 774 O O . GLN A 1 101 ? 13.156 -12.346 2.426 1.00 89.62 101 GLN A O 1
ATOM 779 N N . THR A 1 102 ? 13.956 -10.965 0.849 1.00 88.75 102 THR A N 1
ATOM 780 C CA . THR A 1 102 ? 15.158 -11.750 0.560 1.00 88.75 102 THR A CA 1
ATOM 781 C C . THR A 1 102 ? 16.247 -11.554 1.618 1.00 88.75 102 THR A C 1
ATOM 783 O O . THR A 1 102 ? 16.997 -12.495 1.887 1.00 88.75 102 THR A O 1
ATOM 786 N N . ASP A 1 103 ? 16.282 -10.389 2.273 1.00 92.00 103 ASP A N 1
ATOM 787 C CA . ASP A 1 103 ? 17.211 -10.071 3.363 1.00 92.00 103 ASP A CA 1
ATOM 788 C C . ASP A 1 103 ? 16.661 -10.491 4.738 1.00 92.00 103 ASP A C 1
ATOM 790 O O . ASP A 1 103 ? 17.421 -10.868 5.637 1.00 92.00 103 ASP A O 1
ATOM 794 N N . GLY A 1 104 ? 15.338 -10.455 4.917 1.00 92.12 104 GLY A N 1
ATOM 795 C CA . GLY A 1 104 ? 14.670 -10.898 6.138 1.00 92.12 104 GLY A CA 1
ATOM 796 C C . GLY A 1 104 ? 13.208 -10.466 6.225 1.00 92.12 104 GLY A C 1
ATOM 797 O O . GLY A 1 104 ? 12.672 -9.821 5.331 1.00 92.12 104 GLY A O 1
ATOM 798 N N . ASN A 1 105 ? 12.542 -10.813 7.329 1.00 92.12 105 ASN A N 1
ATOM 799 C CA . ASN A 1 105 ? 11.155 -10.399 7.544 1.00 92.12 105 ASN A CA 1
ATOM 800 C C . ASN A 1 105 ? 11.037 -8.868 7.582 1.00 92.12 105 ASN A C 1
ATOM 802 O O . ASN A 1 105 ? 11.814 -8.188 8.256 1.00 92.12 105 ASN A O 1
ATOM 806 N N . VAL A 1 106 ? 10.022 -8.341 6.900 1.00 93.69 106 VAL A N 1
ATOM 807 C CA . VAL A 1 106 ? 9.657 -6.925 6.970 1.00 93.69 106 VAL A CA 1
ATOM 808 C C . VAL A 1 106 ? 8.719 -6.732 8.163 1.00 93.69 106 VAL A C 1
ATOM 810 O O . VAL A 1 106 ? 7.632 -7.300 8.212 1.00 93.69 106 VAL A O 1
ATOM 813 N N . GLU A 1 107 ? 9.162 -5.947 9.145 1.00 92.62 107 GLU A N 1
ATOM 814 C CA . GLU A 1 107 ? 8.478 -5.780 10.432 1.00 92.62 107 GLU A CA 1
ATOM 815 C C . GLU A 1 107 ? 7.723 -4.444 10.506 1.00 92.62 107 GLU A C 1
ATOM 817 O O . GLU A 1 107 ? 8.325 -3.368 10.459 1.00 92.62 107 GLU A O 1
ATOM 822 N N . PHE A 1 108 ? 6.405 -4.506 10.713 1.00 94.44 108 PHE A N 1
ATOM 823 C CA . PHE A 1 108 ? 5.509 -3.338 10.733 1.00 94.44 108 PHE A CA 1
ATOM 824 C C . PHE A 1 108 ? 5.309 -2.708 12.121 1.00 94.44 108 PHE A C 1
ATOM 826 O O . PHE A 1 108 ? 4.465 -1.843 12.304 1.00 94.44 108 PHE A O 1
ATOM 833 N N . SER A 1 109 ? 6.116 -3.082 13.117 1.00 90.75 109 SER A N 1
ATOM 834 C CA . SER A 1 109 ? 6.032 -2.502 14.474 1.00 90.75 109 SER A CA 1
ATOM 835 C C . SER A 1 109 ? 6.369 -1.003 14.548 1.00 90.75 109 SER A C 1
ATOM 837 O O . SER A 1 109 ? 6.100 -0.357 15.558 1.00 90.75 109 SER A O 1
ATOM 839 N N . SER A 1 110 ? 6.989 -0.451 13.504 1.00 93.44 110 SER A N 1
ATOM 840 C CA . SER A 1 110 ? 7.300 0.973 13.372 1.00 93.44 110 SER A CA 1
ATOM 841 C C . SER A 1 110 ? 7.290 1.343 11.884 1.00 93.44 110 SER A C 1
ATOM 843 O O . SER A 1 110 ? 8.339 1.237 11.231 1.00 93.44 110 SER A O 1
ATOM 845 N N . PRO A 1 111 ? 6.115 1.666 11.311 1.00 96.38 111 PRO A N 1
ATOM 846 C CA . PRO A 1 111 ? 5.981 1.967 9.890 1.00 96.38 111 PRO A CA 1
ATOM 847 C C . PRO A 1 111 ? 6.686 3.272 9.512 1.00 96.38 111 PRO A C 1
ATOM 849 O O . PRO A 1 111 ? 6.823 4.188 10.323 1.00 96.38 111 PRO A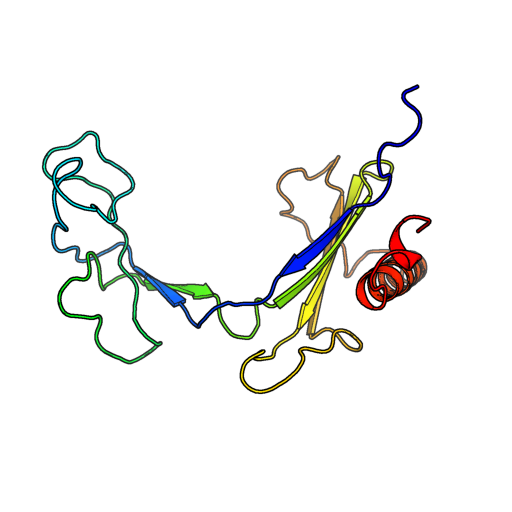 O 1
ATOM 852 N N . ASP A 1 112 ? 7.142 3.351 8.264 1.00 97.88 112 ASP A N 1
ATOM 853 C CA . ASP A 1 112 ? 7.825 4.536 7.731 1.00 97.88 112 ASP A CA 1
ATOM 854 C C . ASP A 1 112 ? 6.824 5.572 7.198 1.00 97.88 112 ASP A C 1
ATOM 856 O O . ASP A 1 112 ? 7.129 6.765 7.122 1.00 97.88 112 ASP A O 1
ATOM 860 N N . PHE A 1 113 ? 5.633 5.113 6.811 1.00 97.94 113 PHE A N 1
ATOM 861 C CA . PHE A 1 113 ? 4.557 5.937 6.282 1.00 97.94 113 PHE A CA 1
ATOM 862 C C . PHE A 1 113 ? 3.197 5.291 6.551 1.00 97.94 113 PHE A C 1
ATOM 864 O O . PHE A 1 113 ? 3.079 4.068 6.636 1.00 97.94 113 PHE A O 1
ATOM 871 N N . ASN A 1 114 ? 2.164 6.122 6.665 1.00 98.38 114 ASN A N 1
ATOM 872 C CA . ASN A 1 114 ? 0.813 5.683 6.969 1.00 98.38 114 ASN A CA 1
ATOM 873 C C . ASN A 1 114 ? -0.190 6.407 6.074 1.00 98.38 114 ASN A C 1
ATOM 875 O O . ASN A 1 114 ? -0.059 7.603 5.784 1.00 98.38 114 ASN A O 1
ATOM 879 N N . GLU A 1 115 ? -1.243 5.691 5.713 1.00 98.38 115 GLU A N 1
ATOM 880 C CA . GLU A 1 115 ? -2.375 6.242 4.986 1.00 98.38 115 GLU A CA 1
ATOM 881 C C . GLU A 1 115 ? -3.674 5.935 5.709 1.00 98.38 115 GLU A C 1
ATOM 883 O O . GLU A 1 115 ? -3.879 4.828 6.202 1.00 98.38 115 GLU A O 1
ATOM 888 N N . LEU A 1 116 ? -4.566 6.920 5.753 1.00 98.56 116 LEU A N 1
ATOM 889 C CA . LEU A 1 116 ? -5.935 6.741 6.213 1.00 98.56 116 LEU A CA 1
ATOM 890 C C . LEU A 1 116 ? -6.885 7.419 5.232 1.00 98.56 116 LEU A C 1
ATOM 892 O O . LEU A 1 116 ? -6.745 8.609 4.959 1.00 98.56 116 LEU A O 1
ATOM 896 N N . PHE A 1 117 ? -7.890 6.688 4.764 1.00 98.56 117 PHE A N 1
ATOM 897 C CA . PHE A 1 117 ? -8.895 7.194 3.836 1.00 98.56 117 PHE A CA 1
ATOM 898 C C . PHE A 1 117 ? -10.310 6.897 4.318 1.00 98.56 117 PHE A C 1
ATOM 900 O O . PHE A 1 117 ? -10.592 5.826 4.859 1.00 98.56 117 PHE A O 1
ATOM 907 N N . ASN A 1 118 ? -11.220 7.830 4.033 1.00 97.56 118 ASN A N 1
ATOM 908 C CA . ASN A 1 118 ? -12.655 7.579 4.052 1.00 97.56 118 ASN A CA 1
ATOM 909 C C . ASN A 1 118 ? -13.099 7.164 2.644 1.00 97.56 118 ASN A C 1
ATOM 911 O O . ASN A 1 118 ? -13.398 7.999 1.804 1.00 97.56 118 ASN A O 1
ATOM 915 N N . THR A 1 119 ? -13.173 5.865 2.397 1.00 96.00 119 THR A N 1
ATOM 916 C CA . THR A 1 119 ? -13.557 5.246 1.121 1.00 96.00 119 THR A CA 1
ATOM 917 C C . THR A 1 119 ? -15.013 5.498 0.705 1.00 96.00 119 THR A C 1
ATOM 919 O O . THR A 1 119 ? -15.374 5.233 -0.441 1.00 96.00 119 THR A O 1
ATOM 922 N N . THR A 1 120 ? -15.859 6.008 1.610 1.00 95.69 120 THR A N 1
ATOM 923 C CA . THR A 1 120 ? -17.238 6.413 1.286 1.00 95.69 120 THR A CA 1
ATOM 924 C C . THR A 1 120 ? -17.272 7.811 0.670 1.00 95.69 120 THR A C 1
ATOM 926 O O . THR A 1 120 ? -17.992 8.039 -0.301 1.00 95.69 120 THR A O 1
ATOM 929 N N . GLU A 1 121 ? -16.510 8.748 1.235 1.00 96.62 121 GLU A N 1
ATOM 930 C CA . GLU A 1 121 ? -16.457 10.147 0.784 1.00 96.62 121 GLU A CA 1
ATOM 931 C C . GLU A 1 121 ? -15.390 10.378 -0.294 1.00 96.62 121 GLU A C 1
ATOM 933 O O . GLU A 1 121 ? -15.570 11.208 -1.184 1.00 96.62 121 GLU A O 1
ATOM 938 N N . ASP A 1 122 ? -14.306 9.608 -0.237 1.00 97.00 122 ASP A N 1
ATOM 939 C CA . ASP A 1 122 ? -13.163 9.638 -1.140 1.00 97.00 122 ASP A CA 1
ATOM 940 C C . ASP A 1 122 ? -12.888 8.228 -1.698 1.00 97.00 122 ASP A C 1
ATOM 942 O O . ASP A 1 122 ? -11.950 7.548 -1.274 1.00 97.00 122 ASP A O 1
ATOM 946 N N . PRO A 1 123 ? -13.705 7.751 -2.656 1.00 95.06 123 PRO A N 1
ATOM 947 C CA . PRO A 1 123 ? -13.562 6.411 -3.231 1.00 95.06 123 PRO A CA 1
ATOM 948 C C . PRO A 1 123 ? -12.285 6.229 -4.066 1.00 95.06 123 PRO A C 1
ATOM 950 O O . PRO A 1 123 ? -11.977 5.108 -4.467 1.00 95.06 123 PRO A O 1
ATOM 953 N N . TRP A 1 124 ? -11.567 7.318 -4.358 1.00 96.00 124 TRP A N 1
ATOM 954 C CA . TRP A 1 124 ? -10.331 7.316 -5.141 1.00 96.00 124 TRP A CA 1
ATOM 955 C C . TRP A 1 124 ? -9.081 7.473 -4.273 1.00 96.00 124 TRP A C 1
ATOM 957 O O . TRP A 1 124 ? -7.980 7.439 -4.813 1.00 96.00 124 TRP A O 1
ATOM 967 N N . HIS A 1 125 ? -9.254 7.627 -2.955 1.00 96.75 125 HIS A N 1
ATOM 968 C CA . HIS A 1 125 ? -8.176 7.703 -1.969 1.00 96.75 125 HIS A CA 1
ATOM 969 C C . HIS A 1 125 ? -7.146 8.798 -2.288 1.00 96.75 125 HIS A C 1
ATOM 971 O O . HIS A 1 125 ? -5.938 8.584 -2.216 1.00 96.75 125 HIS A O 1
ATOM 977 N N . VAL A 1 126 ? -7.616 9.984 -2.676 1.00 97.12 126 VAL A N 1
ATOM 978 C CA . VAL A 1 126 ? -6.730 11.099 -3.048 1.00 97.12 126 VAL A CA 1
ATOM 979 C C . VAL A 1 126 ? -6.384 12.009 -1.867 1.00 97.12 126 VAL A C 1
ATOM 981 O O . VAL A 1 126 ? -5.435 12.786 -1.953 1.00 97.12 126 VAL A O 1
ATOM 984 N N . ASN A 1 127 ? -7.120 11.918 -0.757 1.00 97.69 127 ASN A N 1
ATOM 985 C CA . ASN A 1 127 ? -6.919 12.733 0.438 1.00 97.69 127 ASN A CA 1
ATOM 986 C C . ASN A 1 127 ? -6.506 11.864 1.629 1.00 97.69 127 ASN A C 1
ATOM 988 O O . ASN A 1 127 ? -7.354 11.334 2.344 1.00 97.69 127 ASN A O 1
ATOM 992 N N . ASN A 1 128 ? -5.199 11.753 1.877 1.00 98.31 128 ASN A N 1
ATOM 993 C CA . ASN A 1 128 ? -4.701 11.055 3.061 1.00 98.31 128 ASN A CA 1
ATOM 994 C C . ASN A 1 128 ? -5.045 11.848 4.338 1.00 98.31 128 ASN A C 1
ATOM 996 O O . ASN A 1 128 ? -4.565 12.965 4.545 1.00 98.31 128 ASN A O 1
ATOM 1000 N N . LEU A 1 129 ? -5.871 11.253 5.197 1.00 98.31 129 LEU A N 1
ATOM 1001 C CA . LEU A 1 129 ? -6.386 11.834 6.439 1.00 98.31 129 LEU A CA 1
ATOM 1002 C C . LEU A 1 129 ? -5.497 11.552 7.657 1.00 98.31 129 LEU A C 1
ATOM 1004 O O . LEU A 1 129 ? -5.772 12.076 8.733 1.00 98.31 129 LEU A O 1
ATOM 1008 N N . TYR A 1 130 ? -4.441 10.743 7.524 1.00 98.25 130 TYR A N 1
ATOM 1009 C CA . TYR A 1 130 ? -3.666 10.238 8.664 1.00 98.25 130 TYR A CA 1
ATOM 1010 C C . TYR A 1 130 ? -3.173 11.348 9.606 1.00 98.25 130 TYR A C 1
ATOM 1012 O O . TYR A 1 130 ? -3.316 11.251 10.820 1.00 98.25 130 TYR A O 1
ATOM 1020 N N . SER A 1 131 ? -2.645 12.443 9.050 1.00 97.44 131 SER A N 1
ATOM 1021 C CA . SER A 1 131 ? -2.056 13.540 9.833 1.00 97.44 131 SER A CA 1
ATOM 1022 C C . SER A 1 131 ? -3.073 14.415 10.577 1.00 97.44 131 SER A C 1
ATOM 1024 O O . SER A 1 131 ? -2.683 15.167 11.471 1.00 97.44 131 SER A O 1
ATOM 1026 N N . SER A 1 132 ? -4.355 14.348 10.211 1.00 97.25 132 SER A N 1
ATOM 1027 C CA . SER A 1 132 ? -5.436 15.151 10.798 1.00 97.25 132 SER A CA 1
ATOM 1028 C C . SER A 1 132 ? -6.456 14.322 11.581 1.00 97.25 132 SER A C 1
ATOM 1030 O O . SER A 1 132 ? -7.347 14.893 12.214 1.00 97.25 132 SER A O 1
ATOM 1032 N N . ALA A 1 133 ? -6.332 12.996 11.545 1.00 97.69 133 ALA A N 1
ATOM 1033 C CA . ALA A 1 133 ? -7.206 12.073 12.245 1.00 97.69 133 ALA A CA 1
ATOM 1034 C C . ALA A 1 133 ? -7.002 12.107 13.765 1.00 97.69 133 ALA A C 1
ATOM 1036 O O . ALA A 1 133 ? -5.971 12.545 14.278 1.00 97.69 133 ALA A O 1
ATOM 1037 N N . ASP A 1 134 ? -8.007 11.616 14.491 1.00 98.00 134 ASP A N 1
ATOM 1038 C CA . ASP A 1 134 ? -7.921 11.434 15.937 1.00 98.00 134 ASP A CA 1
ATOM 1039 C C . ASP A 1 134 ? -6.810 10.416 16.273 1.00 98.00 134 ASP A C 1
ATOM 1041 O O . ASP A 1 134 ? -6.889 9.269 15.820 1.00 98.00 134 ASP A O 1
ATOM 1045 N N . PRO A 1 135 ? -5.795 10.777 17.083 1.00 98.12 135 PRO A N 1
ATOM 1046 C CA . PRO A 1 135 ? -4.748 9.846 17.493 1.00 98.12 135 PRO A CA 1
ATOM 1047 C C . PRO A 1 135 ? -5.277 8.576 18.170 1.00 98.12 135 PRO A C 1
ATOM 1049 O O . PRO A 1 135 ? -4.659 7.522 18.043 1.00 98.12 135 PRO A O 1
ATOM 1052 N N . ALA A 1 136 ? -6.415 8.651 18.871 1.00 98.12 136 ALA A N 1
ATOM 1053 C CA . ALA A 1 136 ? -7.026 7.478 19.489 1.00 98.12 136 ALA A CA 1
ATOM 1054 C C . ALA A 1 136 ? -7.555 6.489 18.439 1.00 98.12 136 ALA A C 1
ATOM 1056 O O . ALA A 1 136 ? -7.381 5.284 18.597 1.00 98.12 136 ALA A O 1
ATOM 1057 N N . LEU A 1 137 ? -8.141 7.000 17.351 1.00 97.00 137 LEU A N 1
ATOM 1058 C CA . LEU A 1 137 ? -8.574 6.181 16.218 1.00 97.00 137 LEU A CA 1
ATOM 1059 C C . LEU A 1 137 ? -7.373 5.543 15.515 1.00 97.00 137 LEU A C 1
ATOM 1061 O O . LEU A 1 137 ? -7.416 4.365 15.183 1.00 97.00 137 LEU A O 1
ATOM 1065 N N . ILE A 1 138 ? -6.293 6.302 15.306 1.00 97.94 138 ILE A N 1
ATOM 1066 C CA . ILE A 1 138 ? -5.065 5.759 14.708 1.00 97.94 138 ILE A CA 1
ATOM 1067 C C . ILE A 1 138 ? -4.505 4.615 15.554 1.00 97.94 138 ILE A C 1
ATOM 1069 O O . ILE A 1 138 ? -4.178 3.565 15.008 1.00 97.94 138 ILE A O 1
ATOM 1073 N N . GLN A 1 139 ? -4.443 4.785 16.877 1.00 97.62 139 GLN A N 1
ATOM 1074 C CA . GLN A 1 139 ? -3.974 3.728 17.770 1.00 97.62 139 GLN A CA 1
ATOM 1075 C C . GLN A 1 139 ? -4.884 2.490 17.725 1.00 97.62 139 GLN A C 1
ATOM 1077 O O . GLN A 1 139 ? -4.372 1.379 17.654 1.00 97.62 139 GLN A O 1
ATOM 1082 N N . GLU A 1 140 ? -6.212 2.666 17.715 1.00 96.81 140 GLU A N 1
ATOM 1083 C CA . GLU A 1 140 ? -7.166 1.553 17.563 1.00 96.81 140 GLU A CA 1
ATOM 1084 C C . GLU A 1 140 ? -6.907 0.767 16.271 1.00 96.81 140 GLU A C 1
ATOM 1086 O O . GLU A 1 140 ? -6.805 -0.460 16.299 1.00 96.81 140 GLU A O 1
ATOM 1091 N N . LEU A 1 141 ? -6.776 1.474 15.146 1.00 96.88 141 LEU A N 1
ATOM 1092 C CA . LEU A 1 141 ? -6.555 0.861 13.838 1.00 96.88 141 LEU A CA 1
ATOM 1093 C C . LEU A 1 141 ? -5.200 0.151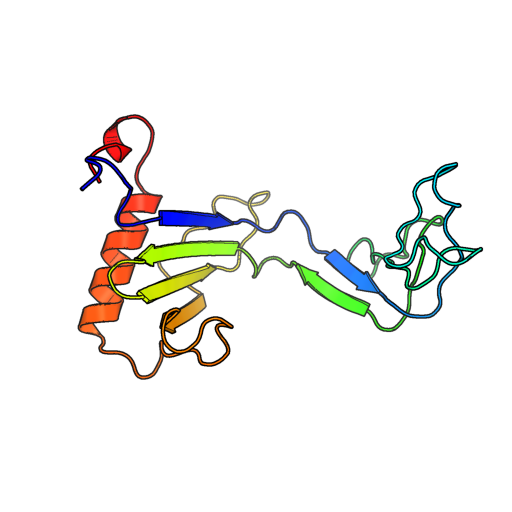 13.765 1.00 96.88 141 LEU A C 1
ATOM 1095 O O . LEU A 1 141 ? -5.127 -0.941 13.206 1.00 96.88 141 LEU A O 1
ATOM 1099 N N . HIS A 1 142 ? -4.152 0.738 14.347 1.00 97.00 142 HIS A N 1
ATOM 1100 C CA . HIS A 1 142 ? -2.828 0.125 14.455 1.00 97.00 142 HIS A CA 1
ATOM 1101 C C . HIS A 1 142 ? -2.873 -1.176 15.267 1.00 97.00 142 HIS A C 1
ATOM 1103 O O . HIS A 1 142 ? -2.403 -2.216 14.805 1.00 97.00 142 HIS A O 1
ATOM 1109 N N . ASP A 1 143 ? -3.492 -1.150 16.449 1.00 95.44 143 ASP A N 1
ATOM 1110 C CA . ASP A 1 143 ? -3.593 -2.320 17.326 1.00 95.44 143 ASP A CA 1
ATOM 1111 C C . ASP A 1 143 ? -4.409 -3.450 16.666 1.00 95.44 143 ASP A C 1
ATOM 1113 O O . ASP A 1 143 ? -4.033 -4.628 16.731 1.00 95.44 143 ASP A O 1
ATOM 1117 N N . GLU A 1 144 ? -5.514 -3.108 15.991 1.00 93.88 144 GLU A N 1
ATOM 1118 C CA . GLU A 1 144 ? -6.318 -4.064 15.220 1.00 93.88 144 GLU A CA 1
ATOM 1119 C C . GLU A 1 144 ? -5.504 -4.659 14.061 1.00 93.88 144 GLU A C 1
ATOM 1121 O O . GLU A 1 144 ? -5.485 -5.878 13.867 1.00 93.88 144 GLU A O 1
ATOM 1126 N N . LEU A 1 145 ? -4.789 -3.819 13.313 1.00 95.25 145 LEU A N 1
ATOM 1127 C CA . LEU A 1 145 ? -3.981 -4.230 12.171 1.00 95.25 145 LEU A CA 1
ATOM 1128 C C . LEU A 1 145 ? -2.837 -5.170 12.579 1.00 95.25 145 LEU A C 1
ATOM 1130 O O . LEU A 1 145 ? -2.666 -6.224 11.963 1.00 95.25 145 LEU A O 1
ATOM 1134 N N . LEU A 1 146 ? -2.116 -4.861 13.661 1.00 93.81 146 LEU A N 1
ATOM 1135 C CA . LEU A 1 146 ? -1.085 -5.749 14.202 1.00 93.81 146 LEU A CA 1
ATOM 1136 C C . LEU A 1 146 ? -1.664 -7.056 14.754 1.00 93.81 146 LEU A C 1
ATOM 1138 O O . LEU A 1 146 ? -1.016 -8.098 14.659 1.00 93.81 146 LEU A O 1
ATOM 1142 N N . THR A 1 147 ? -2.888 -7.035 15.289 1.00 91.69 147 THR A N 1
ATOM 1143 C CA . THR A 1 147 ? -3.580 -8.261 15.717 1.00 91.69 147 THR A CA 1
ATOM 1144 C C . THR A 1 147 ? -3.842 -9.186 14.531 1.00 91.69 147 THR A C 1
ATOM 1146 O O . THR A 1 147 ? -3.603 -10.392 14.630 1.00 91.69 147 THR A O 1
ATOM 1149 N N . TRP A 1 148 ? -4.291 -8.638 13.399 1.00 91.25 148 TRP A N 1
ATOM 1150 C CA . TRP A 1 148 ? -4.457 -9.406 12.165 1.00 91.25 148 TRP A CA 1
ATOM 1151 C C . TRP A 1 148 ? -3.127 -9.929 11.629 1.00 91.25 148 TRP A C 1
ATOM 1153 O O . TRP A 1 148 ? -3.036 -11.113 11.311 1.00 91.25 148 TRP A O 1
ATOM 1163 N N . PHE A 1 149 ? -2.101 -9.079 11.584 1.00 92.06 149 PHE A N 1
ATOM 1164 C CA . PHE A 1 149 ? -0.780 -9.436 11.069 1.00 92.06 149 PHE A CA 1
ATOM 1165 C C . PHE A 1 149 ? -0.095 -10.536 11.893 1.00 92.06 149 PHE A C 1
ATOM 1167 O O . PHE A 1 149 ? 0.480 -11.470 11.340 1.00 92.06 149 PHE A O 1
ATOM 1174 N N . ALA A 1 150 ? -0.201 -10.479 13.223 1.00 89.44 150 ALA A N 1
ATOM 1175 C CA . ALA A 1 150 ? 0.359 -11.499 14.109 1.00 89.44 150 ALA A CA 1
ATOM 1176 C C . ALA A 1 150 ? -0.401 -12.836 14.055 1.00 89.44 150 ALA A C 1
ATOM 1178 O O . ALA A 1 150 ? 0.069 -13.856 14.574 1.00 89.44 150 ALA A O 1
ATOM 1179 N N . CYS A 1 151 ? -1.604 -12.844 13.485 1.00 84.38 151 CYS A N 1
ATOM 1180 C CA . CYS A 1 151 ? -2.455 -14.010 13.506 1.00 84.38 151 CYS A CA 1
ATOM 1181 C C . CYS A 1 151 ? -2.021 -15.061 12.470 1.00 84.38 151 CYS A C 1
ATOM 1183 O O . CYS A 1 151 ? -1.713 -14.750 11.324 1.00 84.38 151 CYS A O 1
ATOM 1185 N N . SER A 1 152 ? -2.044 -16.346 12.850 1.00 77.19 152 SER A N 1
ATOM 1186 C CA . SER A 1 152 ? -1.734 -17.454 11.939 1.00 77.19 152 SER A CA 1
ATOM 1187 C C . SER A 1 152 ? -2.664 -18.659 12.114 1.00 77.19 152 SER A C 1
ATOM 1189 O O . SER A 1 152 ? -2.949 -19.117 13.220 1.00 77.19 152 SER A O 1
ATOM 1191 N N . GLY A 1 153 ? -3.112 -19.230 10.993 1.00 72.38 153 GLY A N 1
ATOM 1192 C CA . GLY A 1 153 ? -3.930 -20.443 10.984 1.00 72.38 153 GLY A CA 1
ATOM 1193 C C . GLY A 1 153 ? -5.357 -20.235 11.508 1.00 72.38 153 GLY A C 1
ATOM 1194 O O 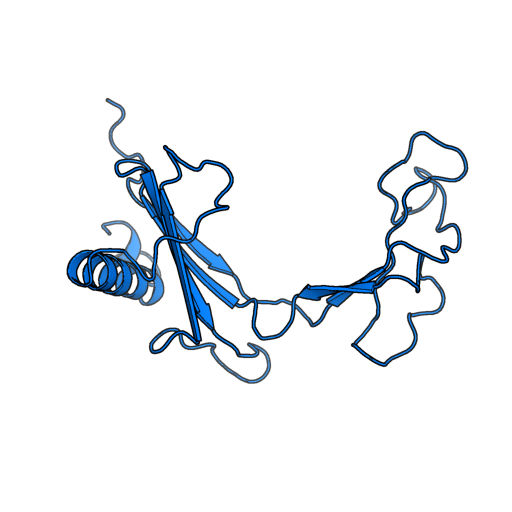. GLY A 1 153 ? -6.008 -19.231 11.226 1.00 72.38 153 GLY A O 1
ATOM 1195 N N . ASP A 1 154 ? -5.884 -21.223 12.236 1.00 71.62 154 ASP A N 1
ATOM 1196 C CA . ASP A 1 154 ? -7.291 -21.227 12.662 1.00 71.62 154 ASP A CA 1
ATOM 1197 C C . ASP A 1 154 ? -7.618 -20.197 13.755 1.00 71.62 154 ASP A C 1
ATOM 1199 O O . ASP A 1 154 ? -8.794 -19.882 13.950 1.00 71.62 154 ASP A O 1
ATOM 1203 N N . SER A 1 155 ? -6.612 -19.623 14.424 1.00 71.81 155 SER A N 1
ATOM 1204 C CA . SER A 1 155 ? -6.813 -18.571 15.429 1.00 71.81 155 SER A CA 1
ATOM 1205 C C . SER A 1 155 ? -7.364 -17.266 14.836 1.00 71.81 155 SER A C 1
ATOM 1207 O O . SER A 1 155 ? -7.892 -16.451 15.585 1.00 71.81 155 SER A O 1
ATOM 1209 N N . CYS A 1 156 ? -7.337 -17.105 13.507 1.00 69.44 156 CYS A N 1
ATOM 1210 C CA . CYS A 1 156 ? -7.769 -15.887 12.803 1.00 69.44 156 CYS A CA 1
ATOM 1211 C C . CYS A 1 156 ? -9.221 -15.918 12.331 1.00 69.44 156 CYS A C 1
ATOM 1213 O O . CYS A 1 156 ? -9.688 -14.985 11.685 1.00 69.44 156 CYS A O 1
ATOM 1215 N N . ARG A 1 157 ? -9.943 -17.020 12.570 1.00 64.12 157 ARG A N 1
ATOM 1216 C CA . ARG A 1 157 ? -11.328 -17.179 12.089 1.00 64.12 157 ARG A CA 1
ATOM 1217 C C . ARG A 1 157 ? -12.362 -16.449 12.944 1.00 64.12 157 ARG A C 1
ATOM 1219 O O . ARG A 1 157 ? -13.502 -16.314 12.510 1.00 64.12 157 ARG A O 1
ATOM 1226 N N . SER A 1 158 ? -11.984 -16.060 14.153 1.00 57.69 158 SER A N 1
ATOM 1227 C CA . SER A 1 158 ? -12.848 -15.429 15.157 1.00 57.69 158 SER A CA 1
ATOM 1228 C C . SER A 1 158 ? -12.513 -13.959 15.418 1.00 57.69 158 SER A C 1
ATOM 1230 O O . SER A 1 158 ? -13.138 -13.368 16.298 1.00 57.69 158 SER A O 1
ATOM 1232 N N . SER A 1 159 ? -11.536 -13.416 14.690 1.00 53.00 159 SER A N 1
ATOM 1233 C CA . SER A 1 159 ? -11.104 -12.018 14.749 1.00 53.00 159 SER A CA 1
ATOM 1234 C C . SER A 1 159 ? -11.983 -11.121 13.882 1.00 53.00 159 SER A C 1
ATOM 1236 O O . SER A 1 159 ? -12.444 -11.596 12.814 1.00 53.00 159 SER A O 1
#

Foldseek 3Di:
DDPDDDQKDKDWDFFPAWKKKFFPPFDFADQPPVDDTQAPANPDVRGDRHIFIDPPPPDHGDPRTTGDPPIDTPDDQFPTKMWMDRVVQQKIKIFTFRDDVVVHDTDRPPGPDMFMDNCVVCVPRPDGCVVVDDVVVVVVRVVVRVVCVPDDDPVNSVD

Radius of gyration: 20.39 Å; chains: 1; bounding box: 50×36×56 Å